Protein AF-A0A7C7GPX4-F1 (afdb_monomer_lite)

Structure (mmCIF, N/CA/C/O backbone):
data_AF-A0A7C7GPX4-F1
#
_entry.id   AF-A0A7C7GPX4-F1
#
loop_
_atom_site.group_PDB
_atom_site.id
_atom_site.type_symbol
_atom_site.label_atom_id
_atom_site.label_alt_id
_atom_site.label_comp_id
_atom_site.label_asym_id
_atom_site.label_entity_id
_atom_site.label_seq_id
_atom_site.pdbx_PDB_ins_code
_atom_site.Cartn_x
_atom_site.Cartn_y
_atom_site.Cartn_z
_atom_site.occupancy
_atom_site.B_iso_or_equiv
_atom_site.auth_seq_id
_atom_site.auth_comp_id
_atom_site.auth_asym_id
_atom_site.auth_atom_id
_atom_site.pdbx_PDB_model_num
ATOM 1 N N . MET A 1 1 ? -2.609 14.078 19.017 1.00 60.84 1 MET A N 1
ATOM 2 C CA . MET A 1 1 ? -2.763 12.651 18.644 1.00 60.84 1 MET A CA 1
ATOM 3 C C . MET A 1 1 ? -1.938 11.833 19.634 1.00 60.84 1 MET A C 1
ATOM 5 O O . MET A 1 1 ? -0.807 12.235 19.862 1.00 60.84 1 MET A O 1
ATOM 9 N N . SER A 1 2 ? -2.475 10.805 20.311 1.00 74.94 2 SER A N 1
ATOM 10 C CA . SER A 1 2 ? -1.706 10.149 21.392 1.00 74.94 2 SER A CA 1
ATOM 11 C C . SER A 1 2 ? -0.497 9.383 20.838 1.00 74.94 2 SER A C 1
ATOM 13 O O . SER A 1 2 ? -0.575 8.786 19.762 1.00 74.94 2 SER A O 1
ATOM 15 N N . GLN A 1 3 ? 0.618 9.399 21.575 1.00 78.44 3 GLN A N 1
ATOM 16 C CA . GLN A 1 3 ? 1.898 8.771 21.207 1.00 78.44 3 GLN A CA 1
ATOM 17 C C . GLN A 1 3 ? 1.736 7.283 20.832 1.00 78.44 3 GLN A C 1
ATOM 19 O O . GLN A 1 3 ? 2.401 6.779 19.931 1.00 78.44 3 GLN A O 1
ATOM 24 N N . GLN A 1 4 ? 0.754 6.606 21.435 1.00 80.38 4 GLN A N 1
ATOM 25 C CA . GLN A 1 4 ? 0.377 5.223 21.145 1.00 80.38 4 GLN A CA 1
ATOM 26 C C . GLN A 1 4 ? -0.069 4.990 19.687 1.00 80.38 4 GLN A C 1
ATOM 28 O O . GLN A 1 4 ? 0.257 3.944 19.121 1.00 80.38 4 GLN A O 1
ATOM 33 N N . TYR A 1 5 ? -0.767 5.940 19.048 1.00 77.81 5 TYR A N 1
ATOM 34 C CA . TYR A 1 5 ? -1.192 5.797 17.646 1.00 77.81 5 TYR A CA 1
ATOM 35 C C . TYR A 1 5 ? -0.017 5.872 16.677 1.00 77.81 5 TYR A C 1
ATOM 37 O O . TYR A 1 5 ? -0.012 5.148 15.684 1.00 77.81 5 TYR A O 1
ATOM 45 N N . ILE A 1 6 ? 0.964 6.725 16.976 1.00 81.69 6 ILE A N 1
ATOM 46 C CA . ILE A 1 6 ? 2.164 6.907 16.156 1.00 81.69 6 ILE A CA 1
ATOM 47 C C . ILE A 1 6 ? 3.020 5.643 16.232 1.00 81.69 6 ILE A C 1
ATOM 49 O O . ILE A 1 6 ? 3.347 5.062 15.203 1.00 81.69 6 ILE A O 1
ATOM 53 N N . THR A 1 7 ? 3.292 5.142 17.440 1.00 85.38 7 THR A N 1
ATOM 54 C CA . THR A 1 7 ? 4.057 3.900 17.629 1.00 85.38 7 THR A CA 1
ATOM 55 C C . THR A 1 7 ? 3.373 2.697 16.972 1.00 85.38 7 THR A C 1
ATOM 57 O O . THR A 1 7 ? 4.038 1.850 16.377 1.00 85.38 7 THR A O 1
ATOM 60 N N . SER A 1 8 ? 2.041 2.624 17.044 1.00 83.69 8 SER A N 1
ATOM 61 C CA . SER A 1 8 ? 1.254 1.560 16.406 1.00 83.69 8 SER A CA 1
ATOM 62 C C . SER A 1 8 ? 1.336 1.628 14.880 1.00 83.69 8 SER A C 1
ATOM 64 O O . SER A 1 8 ? 1.557 0.606 14.232 1.00 83.69 8 SER A O 1
ATOM 66 N N . PHE A 1 9 ? 1.244 2.831 14.311 1.00 85.56 9 PHE A N 1
ATOM 67 C CA . PHE A 1 9 ? 1.419 3.028 12.878 1.00 85.56 9 PHE A CA 1
ATOM 68 C C . PHE A 1 9 ? 2.835 2.680 12.414 1.00 85.56 9 PHE A C 1
ATOM 70 O O . PHE A 1 9 ? 2.972 1.980 11.421 1.00 85.56 9 PHE A O 1
ATOM 77 N N . ILE A 1 10 ? 3.881 3.101 13.134 1.00 87.31 10 ILE A N 1
ATOM 78 C CA . ILE A 1 10 ? 5.274 2.789 12.772 1.00 87.31 10 ILE A CA 1
ATOM 79 C C . ILE A 1 10 ? 5.491 1.272 12.706 1.00 87.31 10 ILE A C 1
ATOM 81 O O . ILE A 1 10 ? 6.108 0.784 11.763 1.00 87.31 10 ILE A O 1
ATOM 85 N N . LYS A 1 11 ? 4.937 0.510 13.660 1.00 86.00 11 LYS A N 1
ATOM 86 C CA . LYS A 1 11 ? 5.000 -0.962 13.639 1.00 86.00 11 LYS A CA 1
ATOM 87 C C . LYS A 1 11 ? 4.295 -1.552 12.415 1.00 86.00 11 LYS A C 1
ATOM 89 O O . LYS A 1 11 ? 4.851 -2.430 11.760 1.00 86.00 11 LYS A O 1
ATOM 94 N N . PHE A 1 12 ? 3.092 -1.069 12.104 1.00 88.69 12 PHE A N 1
ATOM 95 C CA . PHE A 1 12 ? 2.346 -1.496 10.919 1.00 88.69 12 PHE A CA 1
ATOM 96 C C . PHE A 1 12 ? 3.101 -1.159 9.624 1.00 88.69 12 PHE A C 1
ATOM 98 O O . PHE A 1 12 ? 3.323 -2.034 8.789 1.00 88.69 12 PHE A O 1
ATOM 105 N N . PHE A 1 13 ? 3.545 0.089 9.485 1.00 87.38 13 PHE A N 1
ATOM 106 C CA . PHE A 1 13 ? 4.228 0.579 8.297 1.00 87.38 13 PHE A CA 1
ATOM 107 C C . PHE A 1 13 ? 5.581 -0.103 8.089 1.00 87.38 13 PHE A C 1
ATOM 109 O O . PHE A 1 13 ? 5.902 -0.472 6.965 1.00 87.38 13 PHE A O 1
ATOM 116 N N . GLY A 1 14 ? 6.338 -0.363 9.159 1.00 87.94 14 GLY A N 1
ATOM 117 C CA . GLY A 1 14 ? 7.569 -1.151 9.087 1.00 87.94 14 GLY A CA 1
ATOM 118 C C . GLY A 1 14 ? 7.328 -2.554 8.520 1.00 87.94 14 GLY A C 1
ATOM 119 O O . GLY A 1 14 ? 8.039 -2.977 7.613 1.00 87.94 14 GLY A O 1
ATOM 120 N N . GLY A 1 15 ? 6.276 -3.247 8.975 1.00 86.00 15 GLY A N 1
ATOM 121 C CA . GLY A 1 15 ? 5.880 -4.541 8.405 1.00 86.00 15 GLY A CA 1
ATOM 122 C C . GLY A 1 15 ? 5.459 -4.440 6.935 1.00 86.00 15 GLY A C 1
ATOM 123 O O . GLY A 1 15 ? 5.839 -5.275 6.118 1.00 86.00 15 GLY A O 1
ATOM 124 N N . SER A 1 16 ? 4.731 -3.379 6.584 1.00 86.25 16 SER A N 1
ATOM 125 C CA . SER A 1 16 ? 4.327 -3.089 5.207 1.00 86.25 16 SER A CA 1
ATOM 126 C C . SER A 1 16 ? 5.518 -2.805 4.286 1.00 86.25 16 SER A C 1
ATOM 128 O O . SER A 1 16 ? 5.529 -3.258 3.147 1.00 86.25 16 SER A O 1
ATOM 130 N N . LEU A 1 17 ? 6.546 -2.102 4.769 1.00 89.00 17 LEU A N 1
ATOM 131 C CA . LEU A 1 17 ? 7.773 -1.831 4.017 1.00 89.00 17 LEU A CA 1
ATOM 132 C C . LEU A 1 17 ? 8.579 -3.098 3.747 1.00 89.00 17 LEU A C 1
ATOM 134 O O . LEU A 1 17 ? 9.082 -3.272 2.641 1.00 89.00 17 LEU A O 1
ATOM 138 N N . VAL A 1 18 ? 8.687 -3.992 4.734 1.00 89.75 18 VAL A N 1
ATOM 139 C CA . VAL A 1 18 ? 9.343 -5.293 4.539 1.00 89.75 18 VAL A CA 1
ATOM 140 C C . VAL A 1 18 ? 8.590 -6.103 3.487 1.00 89.75 18 VAL A C 1
ATOM 142 O O . VAL A 1 18 ? 9.212 -6.652 2.582 1.00 89.75 18 VAL A O 1
ATOM 145 N N . LEU A 1 19 ? 7.254 -6.117 3.554 1.00 87.12 19 LEU A N 1
ATOM 146 C CA . LEU A 1 19 ? 6.416 -6.740 2.532 1.00 87.12 19 LEU A CA 1
ATOM 147 C C . LEU A 1 19 ? 6.708 -6.129 1.149 1.00 87.12 19 LEU A C 1
ATOM 149 O O . LEU A 1 19 ? 6.967 -6.866 0.204 1.00 87.12 19 LEU A O 1
ATOM 153 N N . LEU A 1 20 ? 6.739 -4.796 1.038 1.00 85.75 20 LEU A N 1
ATOM 154 C CA . LEU A 1 20 ? 6.999 -4.080 -0.216 1.00 85.75 20 LEU A CA 1
ATOM 155 C C . LEU A 1 20 ? 8.373 -4.425 -0.802 1.00 85.75 20 LEU A C 1
ATOM 157 O O . LEU A 1 20 ? 8.490 -4.653 -2.004 1.00 85.75 20 LEU A O 1
ATOM 161 N N . LEU A 1 21 ? 9.403 -4.496 0.044 1.00 88.62 21 LEU A N 1
ATOM 162 C CA . LEU A 1 21 ? 10.752 -4.888 -0.356 1.00 88.62 21 LEU A CA 1
ATOM 163 C C . LEU A 1 21 ? 10.777 -6.316 -0.909 1.00 88.62 21 LEU A C 1
ATOM 165 O O . LEU A 1 21 ? 11.315 -6.543 -1.990 1.00 88.62 21 LEU A O 1
ATOM 169 N N . VAL A 1 22 ? 10.157 -7.268 -0.204 1.00 89.19 22 VAL A N 1
ATOM 170 C CA . VAL A 1 22 ? 10.036 -8.659 -0.670 1.00 89.19 22 VAL A CA 1
ATOM 171 C C . VAL A 1 22 ? 9.308 -8.714 -2.015 1.00 89.19 22 VAL A C 1
ATOM 173 O O . VAL A 1 22 ? 9.747 -9.423 -2.917 1.00 89.19 22 VAL A O 1
ATOM 176 N N . PHE A 1 23 ? 8.248 -7.922 -2.187 1.00 85.50 23 PHE A N 1
ATOM 177 C CA . PHE A 1 23 ? 7.531 -7.817 -3.459 1.00 85.50 23 PHE A CA 1
ATOM 178 C C . PHE A 1 23 ? 8.421 -7.319 -4.600 1.00 85.50 23 PHE A C 1
ATOM 180 O O . PHE A 1 23 ? 8.413 -7.914 -5.675 1.00 85.50 23 PHE A O 1
ATOM 187 N N . PHE A 1 24 ? 9.207 -6.265 -4.376 1.00 85.44 24 PHE A N 1
ATOM 188 C CA . PHE A 1 24 ? 10.132 -5.740 -5.384 1.00 85.44 24 PHE A CA 1
ATOM 189 C C . PHE A 1 24 ? 11.197 -6.768 -5.779 1.00 85.44 24 PHE A C 1
ATOM 191 O O . PHE A 1 24 ? 11.479 -6.921 -6.966 1.00 85.44 24 PHE A O 1
ATOM 198 N N . LEU A 1 25 ? 11.738 -7.506 -4.804 1.00 88.31 25 LEU A N 1
ATOM 199 C CA . LEU A 1 25 ? 12.713 -8.569 -5.054 1.00 88.31 25 LEU A CA 1
ATOM 200 C C . LEU A 1 25 ? 12.107 -9.708 -5.885 1.00 88.31 25 LEU A C 1
ATOM 202 O O . LEU A 1 25 ? 12.691 -10.114 -6.889 1.00 88.31 25 LEU A O 1
ATOM 206 N N . LEU A 1 26 ? 10.911 -10.185 -5.527 1.00 87.44 26 LEU A N 1
ATOM 207 C CA . LEU A 1 26 ? 10.209 -11.222 -6.292 1.00 87.44 26 LEU A CA 1
ATOM 208 C C . LEU A 1 26 ? 9.899 -10.768 -7.721 1.00 87.44 26 LEU A C 1
ATOM 210 O O . LEU A 1 26 ? 10.059 -11.543 -8.665 1.00 87.44 26 LEU A O 1
ATOM 214 N N . LEU A 1 27 ? 9.497 -9.509 -7.895 1.00 82.25 27 LEU A N 1
ATOM 215 C CA . LEU A 1 27 ? 9.221 -8.955 -9.215 1.00 82.25 27 LEU A CA 1
ATOM 216 C C . LEU A 1 27 ? 10.497 -8.857 -10.063 1.00 82.25 27 LEU A C 1
ATOM 218 O O . LEU A 1 27 ? 10.466 -9.235 -11.227 1.00 82.25 27 LEU A O 1
ATOM 222 N N . SER A 1 28 ? 11.634 -8.457 -9.480 1.00 84.25 28 SER A N 1
ATOM 223 C CA . SER A 1 28 ? 12.919 -8.439 -10.201 1.00 84.25 28 SER A CA 1
ATOM 224 C C . SER A 1 28 ? 13.428 -9.831 -10.586 1.00 84.25 28 SER A C 1
ATOM 226 O O . SER A 1 28 ? 14.133 -9.973 -11.579 1.00 84.25 28 SER A O 1
ATOM 228 N N . LEU A 1 29 ? 13.059 -10.872 -9.829 1.00 86.94 29 LEU A N 1
ATOM 229 C CA . LEU A 1 29 ? 13.422 -12.258 -10.143 1.00 86.94 29 LEU A CA 1
ATOM 230 C C . LEU A 1 29 ? 12.539 -12.862 -11.243 1.00 86.94 29 LEU A C 1
ATOM 232 O O . LEU A 1 29 ? 12.997 -13.709 -12.003 1.00 86.94 29 LEU A O 1
ATOM 236 N N . THR A 1 30 ? 11.270 -12.455 -11.310 1.00 83.81 30 THR A N 1
ATOM 237 C CA . THR A 1 30 ? 10.276 -13.015 -12.244 1.00 83.81 30 THR A CA 1
ATOM 238 C C . THR A 1 30 ? 10.157 -12.225 -13.543 1.00 83.81 30 THR A C 1
ATOM 240 O O . THR A 1 30 ? 9.774 -12.791 -14.564 1.00 83.81 30 THR A O 1
ATOM 243 N N . VAL A 1 31 ? 10.517 -10.940 -13.529 1.00 81.94 31 VAL A N 1
ATOM 244 C CA . VAL A 1 31 ? 10.486 -10.042 -14.685 1.00 81.94 31 VAL A CA 1
ATOM 245 C C . VAL A 1 31 ? 11.903 -9.502 -14.906 1.00 81.94 31 VAL A C 1
ATOM 247 O O . VAL A 1 31 ? 12.266 -8.495 -14.305 1.00 81.94 31 VAL A O 1
ATOM 250 N N . PRO A 1 32 ? 12.722 -10.128 -15.773 1.00 76.69 32 PRO A N 1
ATOM 251 C CA . PRO A 1 32 ? 14.137 -9.767 -15.945 1.00 76.69 32 PRO A CA 1
ATOM 252 C C . PRO A 1 32 ? 14.372 -8.316 -16.390 1.00 76.69 32 PRO A C 1
ATOM 254 O O . PRO A 1 32 ? 15.420 -7.735 -16.127 1.00 76.69 32 PRO A O 1
ATOM 257 N N . GLN A 1 33 ? 13.387 -7.725 -17.068 1.00 77.94 33 GLN A N 1
ATOM 258 C CA . GLN A 1 33 ? 13.399 -6.332 -17.523 1.00 77.94 33 GLN A CA 1
ATOM 259 C C . GLN A 1 33 ? 13.064 -5.338 -16.392 1.00 77.94 33 GLN A C 1
ATOM 261 O O . GLN A 1 33 ? 13.249 -4.131 -16.546 1.00 77.94 33 GLN A O 1
ATOM 266 N N . PHE A 1 34 ? 12.560 -5.821 -15.250 1.00 76.62 34 PHE A N 1
ATOM 267 C CA . PHE A 1 34 ? 12.263 -5.007 -14.079 1.00 76.62 34 PHE A CA 1
ATOM 268 C C . PHE A 1 34 ? 13.530 -4.836 -13.233 1.00 76.62 34 PHE A C 1
ATOM 270 O O . PHE A 1 34 ? 13.826 -5.631 -12.343 1.00 76.62 34 PHE A O 1
ATOM 277 N N . ALA A 1 35 ? 14.272 -3.764 -13.511 1.00 76.25 35 ALA A N 1
ATOM 278 C CA . ALA A 1 35 ? 15.428 -3.335 -12.730 1.00 76.25 35 ALA A CA 1
ATOM 279 C C . ALA A 1 35 ? 15.037 -2.140 -11.838 1.00 76.25 35 ALA A C 1
ATOM 281 O O . ALA A 1 35 ? 15.203 -0.987 -12.251 1.00 76.25 35 ALA A O 1
ATOM 282 N N . PRO A 1 36 ? 14.470 -2.368 -10.635 1.00 71.81 36 PRO A N 1
ATOM 283 C CA . PRO A 1 36 ? 14.030 -1.274 -9.785 1.00 71.81 36 PRO A CA 1
ATOM 284 C C . PRO A 1 36 ? 15.240 -0.461 -9.328 1.00 71.81 36 PRO A C 1
ATOM 286 O O . PRO A 1 36 ? 16.102 -0.950 -8.597 1.00 71.81 36 PRO 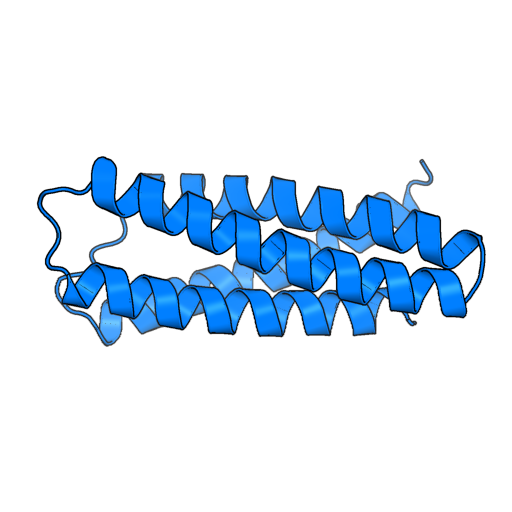A O 1
ATOM 289 N N . SER A 1 37 ? 15.298 0.806 -9.734 1.00 81.62 37 SER A N 1
ATOM 290 C CA . SER A 1 37 ? 16.297 1.719 -9.189 1.00 81.62 37 SER A CA 1
ATOM 291 C C . SER A 1 37 ? 15.977 2.020 -7.717 1.00 81.62 37 SER A C 1
ATOM 293 O O . SER A 1 37 ? 14.801 2.041 -7.329 1.00 81.62 37 SER A O 1
ATOM 295 N N . PRO A 1 38 ? 16.988 2.319 -6.880 1.00 83.25 38 PRO A N 1
ATOM 296 C CA . PRO A 1 38 ? 16.751 2.749 -5.502 1.00 83.25 38 PRO A CA 1
ATOM 297 C C . PRO A 1 38 ? 15.790 3.944 -5.415 1.00 83.25 38 PRO A C 1
ATOM 299 O O . PRO A 1 38 ? 14.965 4.018 -4.506 1.00 83.25 38 PRO A O 1
ATOM 302 N N . LEU A 1 39 ? 15.851 4.848 -6.401 1.00 81.25 39 LEU A N 1
ATOM 303 C CA . LEU A 1 39 ? 14.955 5.995 -6.509 1.00 81.25 39 LEU A CA 1
ATOM 304 C C . LEU A 1 39 ? 13.507 5.562 -6.773 1.00 81.25 39 LEU A C 1
ATOM 306 O O . LEU A 1 39 ? 12.605 6.031 -6.089 1.00 81.25 39 LEU A O 1
ATOM 310 N N . MET A 1 40 ? 13.286 4.633 -7.710 1.00 79.62 40 MET A N 1
ATOM 311 C CA . MET A 1 40 ? 11.954 4.096 -8.004 1.00 79.62 40 MET A CA 1
ATOM 312 C C . MET A 1 40 ? 11.338 3.435 -6.767 1.00 79.62 40 MET A C 1
ATOM 314 O O . MET A 1 40 ? 10.181 3.701 -6.441 1.00 79.62 40 MET A O 1
ATOM 318 N N . PHE A 1 41 ? 12.116 2.623 -6.045 1.00 83.31 41 PHE A N 1
ATOM 319 C CA . PHE A 1 41 ? 11.662 2.020 -4.793 1.00 83.31 41 PHE A CA 1
ATOM 320 C C . PHE A 1 41 ? 11.294 3.087 -3.755 1.00 83.31 41 PHE A C 1
ATOM 322 O O . PHE A 1 41 ? 10.209 3.028 -3.181 1.00 83.31 41 PHE A O 1
ATOM 329 N N . ALA A 1 42 ? 12.152 4.091 -3.546 1.00 83.31 42 ALA A N 1
ATOM 330 C CA . ALA A 1 42 ? 11.900 5.167 -2.589 1.00 83.31 42 ALA A CA 1
ATOM 331 C C . ALA A 1 42 ? 10.637 5.975 -2.933 1.00 83.31 42 ALA A C 1
ATOM 333 O O . ALA A 1 42 ? 9.829 6.254 -2.048 1.00 83.31 42 ALA A O 1
ATOM 334 N N . SER A 1 43 ? 10.423 6.304 -4.212 1.00 80.81 43 SER A N 1
ATOM 335 C CA . SER A 1 43 ? 9.219 7.005 -4.674 1.00 80.81 43 SER A CA 1
ATOM 336 C C . SER A 1 43 ? 7.951 6.189 -4.424 1.00 80.81 43 SER A C 1
ATOM 338 O O . SER A 1 43 ? 6.969 6.718 -3.904 1.00 80.81 43 SER A O 1
ATOM 340 N N . VAL A 1 44 ? 7.980 4.890 -4.738 1.00 81.19 44 VAL A N 1
ATOM 341 C CA . VAL A 1 44 ? 6.846 3.985 -4.505 1.00 81.19 44 VAL A CA 1
ATOM 342 C C . VAL A 1 44 ? 6.589 3.809 -3.005 1.00 81.19 44 VAL A C 1
ATOM 344 O O . VAL A 1 44 ? 5.446 3.910 -2.566 1.00 81.19 44 VAL A O 1
ATOM 347 N N . ALA A 1 45 ? 7.635 3.628 -2.197 1.00 84.94 45 ALA A N 1
ATOM 348 C CA . ALA A 1 45 ? 7.531 3.509 -0.744 1.00 84.94 45 ALA A CA 1
ATOM 349 C C . ALA A 1 45 ? 6.953 4.775 -0.089 1.00 84.94 45 ALA A C 1
ATOM 351 O O . ALA A 1 45 ? 6.110 4.676 0.803 1.00 84.94 45 ALA A O 1
ATOM 352 N N . LEU A 1 46 ? 7.359 5.963 -0.547 1.00 85.62 46 LEU A N 1
ATOM 353 C CA . LEU A 1 46 ? 6.844 7.240 -0.049 1.00 85.62 46 LEU A CA 1
ATOM 354 C C . LEU A 1 46 ? 5.381 7.455 -0.447 1.00 85.62 46 LEU A C 1
ATOM 356 O O . LEU A 1 46 ? 4.567 7.864 0.380 1.00 85.62 46 LEU A O 1
ATOM 360 N N . PHE A 1 47 ? 5.019 7.118 -1.685 1.00 82.81 47 PHE A N 1
ATOM 361 C CA . PHE A 1 47 ? 3.626 7.136 -2.123 1.00 82.81 47 PHE A CA 1
ATOM 362 C C . PHE A 1 47 ? 2.759 6.206 -1.263 1.00 82.81 47 PHE A C 1
ATOM 364 O O . PHE A 1 47 ? 1.712 6.612 -0.752 1.00 82.81 47 PHE A O 1
ATOM 371 N N . PHE A 1 48 ? 3.238 4.986 -1.007 1.00 81.50 48 PHE A N 1
ATOM 372 C CA . PHE A 1 48 ? 2.564 4.044 -0.121 1.00 81.50 48 PHE A CA 1
ATOM 373 C C . PHE A 1 48 ? 2.438 4.550 1.307 1.00 81.50 48 PHE A C 1
ATOM 375 O O . PHE A 1 48 ? 1.368 4.423 1.893 1.00 81.50 48 PHE A O 1
ATOM 382 N N . PHE A 1 49 ? 3.485 5.164 1.857 1.00 85.12 49 PHE A N 1
ATOM 383 C CA . PHE A 1 49 ? 3.433 5.766 3.184 1.00 85.12 49 PHE A CA 1
ATOM 384 C C . PHE A 1 49 ? 2.271 6.749 3.312 1.00 85.12 49 PHE A C 1
ATOM 386 O O . PHE A 1 49 ? 1.486 6.650 4.255 1.00 85.12 49 PHE A O 1
ATOM 393 N N . VAL A 1 50 ? 2.123 7.659 2.345 1.00 85.94 50 VAL A N 1
ATOM 394 C CA . VAL A 1 50 ? 1.059 8.671 2.358 1.00 85.94 50 VAL A CA 1
ATOM 395 C C . VAL A 1 50 ? -0.321 8.010 2.324 1.00 85.94 50 VAL A C 1
ATOM 397 O O . VAL A 1 50 ? -1.200 8.375 3.112 1.00 85.94 50 VAL A O 1
ATOM 400 N N . ILE A 1 51 ? -0.513 6.999 1.473 1.00 84.25 51 ILE A N 1
ATOM 401 C CA . ILE A 1 51 ? -1.788 6.276 1.352 1.00 84.25 51 ILE A CA 1
ATOM 402 C C . ILE A 1 51 ? -2.106 5.487 2.625 1.00 84.25 51 ILE A C 1
ATOM 404 O O . ILE A 1 51 ? -3.223 5.574 3.146 1.00 84.25 51 ILE A O 1
ATOM 408 N N . SER A 1 52 ? -1.146 4.719 3.135 1.00 85.75 52 SER A N 1
ATOM 409 C CA . SER A 1 52 ? -1.300 3.896 4.333 1.00 85.75 52 SER A CA 1
ATOM 410 C C . SER A 1 52 ? -1.541 4.756 5.570 1.00 85.75 52 SER A C 1
ATOM 412 O O . SER A 1 52 ? -2.413 4.428 6.374 1.00 85.75 52 SER A O 1
ATOM 414 N N . TRP A 1 53 ? -0.846 5.889 5.704 1.00 86.31 53 TRP A N 1
ATOM 415 C CA . TRP A 1 53 ? -1.075 6.855 6.779 1.00 86.31 53 TRP A CA 1
ATOM 416 C C . TRP A 1 53 ? -2.483 7.448 6.710 1.00 86.31 53 TRP A C 1
ATOM 418 O O . TRP A 1 53 ? -3.217 7.420 7.697 1.00 86.31 53 TRP A O 1
ATOM 428 N N . SER A 1 54 ? -2.900 7.908 5.529 1.00 87.38 54 SER A N 1
ATOM 429 C CA . SER A 1 54 ? -4.235 8.480 5.311 1.00 87.38 54 SER A CA 1
ATOM 430 C C . SER A 1 54 ? -5.341 7.466 5.626 1.00 87.38 54 SER A C 1
ATOM 432 O O . SER A 1 54 ? -6.292 7.774 6.346 1.00 87.38 54 SER A O 1
ATOM 434 N N . SER A 1 55 ? -5.166 6.225 5.164 1.00 88.12 55 SER A N 1
ATOM 435 C CA . SER A 1 55 ? -6.060 5.096 5.448 1.00 88.12 55 SER A CA 1
ATOM 436 C C . SER A 1 55 ? -6.120 4.792 6.945 1.00 88.12 55 SER A C 1
ATOM 438 O O . SER A 1 55 ? -7.200 4.648 7.513 1.00 88.12 55 SER A O 1
ATOM 440 N N . TYR A 1 56 ? -4.964 4.738 7.611 1.00 88.25 56 TYR A N 1
ATOM 441 C CA . TYR A 1 56 ? -4.870 4.491 9.046 1.00 88.25 56 TYR A CA 1
ATOM 442 C C . TYR A 1 56 ? -5.594 5.571 9.856 1.00 88.25 56 TYR A C 1
ATOM 444 O O . TYR A 1 56 ? -6.390 5.239 10.735 1.00 88.25 56 TYR A O 1
ATOM 452 N N . LEU A 1 57 ? -5.379 6.853 9.543 1.00 85.94 57 LEU A N 1
ATOM 453 C CA . LEU A 1 57 ? -6.064 7.968 10.201 1.00 85.94 57 LEU A CA 1
ATOM 454 C C . LEU A 1 57 ? -7.580 7.892 10.016 1.00 85.94 57 LEU A C 1
ATOM 456 O O . LEU A 1 57 ? -8.330 7.982 10.992 1.00 85.94 57 LEU A O 1
ATOM 460 N N . TYR A 1 58 ? -8.023 7.699 8.774 1.00 86.69 58 TYR A N 1
ATOM 461 C CA . TYR A 1 58 ? -9.438 7.632 8.432 1.00 86.69 58 TYR A CA 1
ATOM 462 C C . TYR A 1 58 ? -10.142 6.480 9.163 1.00 86.69 58 TYR A C 1
ATOM 464 O O . TYR A 1 58 ? -11.155 6.690 9.835 1.00 86.69 58 TYR A O 1
ATOM 472 N N . LEU A 1 59 ? -9.558 5.279 9.126 1.00 87.25 59 LEU A N 1
ATOM 473 C CA . LEU A 1 59 ? -10.115 4.093 9.777 1.00 87.25 59 LEU A CA 1
ATOM 474 C C . LEU A 1 59 ? -10.064 4.173 11.304 1.00 87.25 59 LEU A C 1
ATOM 476 O O . LEU A 1 59 ? -11.009 3.759 11.972 1.00 87.25 59 LEU A O 1
ATOM 480 N N . THR A 1 60 ? -9.006 4.750 11.872 1.00 86.12 60 THR A N 1
ATOM 481 C CA . THR A 1 60 ? -8.904 4.964 13.322 1.00 86.12 60 THR A CA 1
ATOM 482 C C . THR A 1 60 ? -9.985 5.924 13.817 1.00 86.12 60 THR A C 1
ATOM 484 O O . THR A 1 60 ? -10.592 5.694 14.863 1.00 86.12 60 THR A O 1
ATOM 487 N N . ASN A 1 61 ? -10.264 6.990 13.063 1.00 85.25 61 ASN A N 1
ATOM 488 C CA . ASN A 1 61 ? -11.339 7.925 13.391 1.00 85.25 61 ASN A CA 1
ATOM 489 C C . ASN A 1 61 ? -12.722 7.274 13.253 1.00 85.25 61 ASN A C 1
ATOM 491 O O . ASN A 1 61 ? -13.585 7.504 14.098 1.00 85.25 61 ASN A O 1
ATOM 495 N N . ALA A 1 62 ? -12.920 6.421 12.244 1.00 84.12 62 ALA A N 1
ATOM 496 C CA . ALA A 1 62 ? -14.156 5.660 12.074 1.00 84.12 62 ALA A CA 1
ATOM 497 C C . ALA A 1 62 ? -14.383 4.646 13.210 1.00 84.12 62 ALA A C 1
ATOM 499 O O . ALA A 1 62 ? -15.496 4.555 13.727 1.00 84.12 62 ALA A O 1
ATOM 500 N N . LYS A 1 63 ? -13.324 3.951 13.663 1.00 83.31 63 LYS A N 1
ATOM 501 C CA . LYS A 1 63 ? -13.374 3.000 14.792 1.00 83.31 63 LYS A CA 1
ATOM 502 C C . LYS A 1 63 ? -13.883 3.652 16.080 1.00 83.31 63 LYS A C 1
ATOM 504 O O . LYS A 1 63 ? -14.590 3.008 16.843 1.00 83.31 63 LYS A O 1
ATOM 509 N N . LYS A 1 64 ? -13.540 4.922 16.322 1.00 81.81 64 LYS A N 1
ATOM 510 C CA . LYS A 1 64 ? -13.966 5.660 17.524 1.00 81.81 64 LYS A CA 1
ATOM 511 C C . LYS A 1 64 ? -15.455 6.007 17.547 1.00 81.81 64 LYS A C 1
ATOM 513 O O . LYS A 1 64 ? -15.964 6.285 18.625 1.00 81.81 64 LYS A O 1
ATOM 518 N N . LYS A 1 65 ? -16.128 6.047 16.390 1.00 81.75 65 LYS A N 1
ATOM 519 C CA . LYS A 1 65 ? -17.559 6.371 16.311 1.00 81.75 65 LYS A CA 1
ATOM 520 C C . LYS A 1 65 ? -18.429 5.148 16.585 1.00 81.75 65 LYS A C 1
ATOM 522 O O . LYS A 1 65 ? -19.213 5.176 17.521 1.00 81.75 65 LYS A O 1
ATOM 527 N N . ASP A 1 66 ? -18.306 4.113 15.753 1.00 83.62 66 ASP A N 1
ATOM 528 C CA . ASP A 1 66 ? -19.084 2.870 15.850 1.00 83.62 66 ASP A CA 1
ATOM 529 C C . ASP A 1 66 ? -18.475 1.765 14.955 1.00 83.62 66 ASP A C 1
ATOM 531 O O . ASP A 1 66 ? -17.824 2.044 13.942 1.00 83.62 66 ASP A O 1
ATOM 535 N N . SER A 1 67 ? -18.730 0.498 15.293 1.00 81.12 67 SER A N 1
ATOM 536 C CA . SER A 1 67 ? -18.291 -0.687 14.547 1.00 81.12 67 SER A CA 1
ATOM 537 C C . SER A 1 67 ? -18.819 -0.725 13.106 1.00 81.12 67 SER A C 1
ATOM 539 O O . SER A 1 67 ? -18.061 -1.040 12.185 1.00 81.12 67 SER A O 1
ATOM 541 N N . ASN A 1 68 ? -20.073 -0.318 12.869 1.00 81.69 68 ASN A N 1
ATOM 542 C CA . ASN A 1 68 ? -20.633 -0.251 11.517 1.00 81.69 68 ASN A CA 1
ATOM 543 C C . ASN A 1 68 ? -19.975 0.860 10.690 1.00 81.69 68 ASN A C 1
ATOM 545 O O . ASN A 1 68 ? -19.735 0.684 9.493 1.00 81.69 68 ASN A O 1
ATOM 549 N N . SER A 1 69 ? -19.631 1.988 11.322 1.00 80.19 69 SER A N 1
ATOM 550 C CA . SER A 1 69 ? -18.887 3.066 10.662 1.00 80.19 69 SER A CA 1
ATOM 551 C C . SER A 1 69 ? -17.493 2.601 10.243 1.00 80.19 69 SER A C 1
ATOM 553 O O . SER A 1 69 ? -17.049 2.949 9.153 1.00 80.19 69 SER A O 1
ATOM 555 N N . PHE A 1 70 ? -16.819 1.790 11.064 1.00 83.88 70 PHE A N 1
ATOM 556 C CA . PHE A 1 70 ? -15.510 1.225 10.732 1.00 83.88 70 PHE A CA 1
ATOM 557 C C . PHE A 1 70 ? -15.562 0.320 9.496 1.00 83.88 70 PHE A C 1
ATOM 559 O O . PHE A 1 70 ? -14.741 0.481 8.596 1.00 83.88 70 PHE A O 1
ATOM 566 N N . VAL A 1 71 ? -16.547 -0.583 9.405 1.00 84.12 71 VAL A N 1
ATOM 567 C CA . VAL A 1 71 ? -16.698 -1.478 8.242 1.00 84.12 71 VAL A CA 1
ATOM 568 C C . VAL A 1 71 ? -16.989 -0.688 6.962 1.00 84.12 71 VAL A C 1
ATOM 570 O O . VAL A 1 71 ? -16.364 -0.941 5.934 1.00 84.12 71 VAL A O 1
ATOM 573 N N . ARG A 1 72 ? -17.878 0.314 7.014 1.00 83.56 72 ARG A N 1
ATOM 574 C CA . ARG A 1 72 ? -18.168 1.174 5.850 1.00 83.56 72 ARG A CA 1
ATOM 575 C C . ARG A 1 72 ? -16.938 1.964 5.405 1.00 83.56 72 ARG A C 1
ATOM 577 O O . ARG A 1 72 ? -16.616 1.985 4.220 1.00 83.56 72 ARG A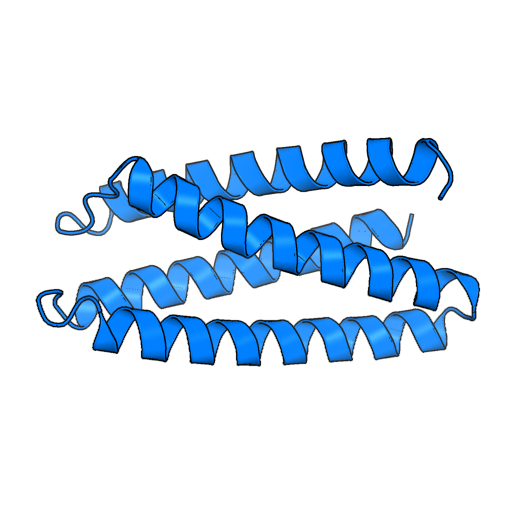 O 1
ATOM 584 N N . SER A 1 73 ? -16.219 2.565 6.352 1.00 83.31 73 SER A N 1
ATOM 585 C CA . SER A 1 73 ? -14.972 3.283 6.075 1.00 83.31 73 SER A CA 1
ATOM 586 C C . SER A 1 73 ? -13.878 2.361 5.538 1.00 83.31 73 SER A C 1
ATOM 588 O O . SER A 1 73 ? -13.089 2.776 4.691 1.00 83.31 73 SER A O 1
ATOM 590 N N . PHE A 1 74 ? -13.849 1.101 5.967 1.00 85.56 74 PHE A N 1
ATOM 591 C CA . PHE A 1 74 ? -12.943 0.090 5.435 1.00 85.56 74 PHE A CA 1
ATOM 592 C C . PHE A 1 74 ? -13.230 -0.232 3.967 1.00 85.56 74 PHE A C 1
ATOM 594 O O . PHE A 1 74 ? -12.319 -0.159 3.145 1.00 85.56 74 PHE A O 1
ATOM 601 N N . ILE A 1 75 ? -14.493 -0.484 3.617 1.00 84.81 75 ILE A N 1
ATOM 602 C CA . ILE A 1 75 ? -14.905 -0.699 2.221 1.00 84.81 75 ILE A CA 1
ATOM 603 C C . ILE A 1 75 ? -14.576 0.535 1.366 1.00 84.81 75 ILE A C 1
ATOM 605 O O . ILE A 1 75 ? -14.003 0.403 0.286 1.00 84.81 75 ILE A O 1
ATOM 609 N N . GLY A 1 76 ? -14.853 1.742 1.874 1.00 83.06 76 GLY A N 1
ATOM 610 C CA . GLY A 1 76 ? -14.490 2.991 1.198 1.00 83.06 76 GLY A CA 1
ATOM 611 C C . GLY A 1 76 ? -12.978 3.147 0.988 1.00 83.06 76 GLY A C 1
ATOM 612 O O . GLY A 1 76 ? -12.544 3.602 -0.065 1.00 83.06 76 GLY A O 1
ATOM 613 N N . THR A 1 77 ? -12.167 2.705 1.952 1.00 84.62 77 THR A N 1
ATOM 614 C CA . THR A 1 77 ? -10.697 2.718 1.855 1.00 84.62 77 THR A CA 1
ATOM 615 C C . THR A 1 77 ? -10.195 1.752 0.784 1.00 84.62 77 THR A C 1
ATOM 617 O O . THR A 1 77 ? -9.295 2.105 0.026 1.00 84.62 77 THR A O 1
ATOM 620 N N . ILE A 1 78 ? -10.790 0.557 0.682 1.00 82.44 78 ILE A N 1
ATOM 621 C CA . ILE A 1 78 ? -10.491 -0.395 -0.398 1.00 82.44 78 ILE A CA 1
ATOM 622 C C . ILE A 1 78 ? -10.785 0.253 -1.754 1.00 82.44 78 ILE A C 1
ATOM 624 O O . ILE A 1 78 ? -9.907 0.289 -2.613 1.00 82.44 78 ILE A O 1
ATOM 628 N N . ALA A 1 79 ? -11.983 0.818 -1.930 1.00 82.19 79 ALA A N 1
ATOM 629 C CA . ALA A 1 79 ? -12.376 1.463 -3.183 1.00 82.19 79 ALA A CA 1
ATOM 630 C C . ALA A 1 79 ? -11.434 2.623 -3.557 1.00 82.19 79 ALA A C 1
ATOM 632 O O . ALA A 1 79 ? -10.981 2.710 -4.697 1.00 82.19 79 ALA A O 1
ATOM 633 N N . LEU A 1 80 ? -11.068 3.470 -2.589 1.00 83.50 80 LEU A N 1
ATOM 634 C CA . LEU A 1 80 ? -10.128 4.572 -2.804 1.00 83.50 80 LEU A CA 1
ATOM 635 C C . LEU A 1 80 ? -8.744 4.069 -3.244 1.00 83.50 80 LEU A C 1
ATOM 637 O O . LEU A 1 80 ? -8.143 4.636 -4.154 1.00 83.50 80 LEU A O 1
ATOM 641 N N . LYS A 1 81 ? -8.239 2.994 -2.628 1.00 81.75 81 LYS A N 1
ATOM 642 C CA . LYS A 1 81 ? -6.952 2.393 -3.006 1.00 81.75 81 LYS A CA 1
ATOM 643 C C . LYS A 1 81 ? -6.975 1.819 -4.421 1.00 81.75 81 LYS A C 1
ATOM 645 O O . LYS A 1 81 ? -5.992 1.983 -5.136 1.00 81.75 81 LYS A O 1
ATOM 650 N N . PHE A 1 82 ? -8.090 1.227 -4.851 1.00 78.75 82 PHE A N 1
ATOM 651 C CA . PHE A 1 82 ? -8.277 0.795 -6.241 1.00 78.75 82 PHE A CA 1
ATOM 652 C C . PHE A 1 82 ? -8.243 1.964 -7.231 1.00 78.75 82 PHE A C 1
ATOM 654 O O . PHE A 1 82 ? -7.619 1.860 -8.285 1.00 78.75 82 PHE A O 1
ATOM 661 N N . VAL A 1 83 ? -8.865 3.095 -6.888 1.00 81.81 83 VAL A N 1
ATOM 662 C CA . VAL A 1 83 ? -8.812 4.306 -7.724 1.00 81.81 83 VAL A CA 1
ATOM 663 C C . VAL A 1 83 ? -7.391 4.866 -7.782 1.00 81.81 83 VAL A C 1
ATOM 665 O O . VAL A 1 83 ? -6.895 5.166 -8.863 1.00 81.81 83 VAL A O 1
ATOM 668 N N . LEU A 1 84 ? -6.705 4.962 -6.640 1.00 78.06 84 LEU A N 1
ATOM 669 C CA . LEU A 1 84 ? -5.317 5.429 -6.580 1.00 78.06 84 LEU A CA 1
ATOM 670 C C . LEU A 1 84 ? -4.383 4.533 -7.389 1.00 78.06 84 LEU A C 1
ATOM 672 O O . LEU A 1 84 ? -3.533 5.040 -8.109 1.00 78.06 84 LEU A O 1
ATOM 676 N N . TYR A 1 85 ? -4.589 3.221 -7.334 1.00 74.38 85 TYR A N 1
ATOM 677 C CA . TYR A 1 85 ? -3.879 2.262 -8.167 1.00 74.38 85 TYR A CA 1
ATOM 678 C C . TYR A 1 85 ? -4.078 2.523 -9.666 1.00 74.38 85 TYR A C 1
ATOM 680 O O . TYR A 1 85 ? -3.101 2.569 -10.409 1.00 74.38 85 TYR A O 1
ATOM 688 N N . LEU A 1 86 ? -5.317 2.769 -10.101 1.00 73.69 86 LEU A N 1
ATOM 689 C CA . LEU A 1 86 ? -5.640 3.154 -11.480 1.00 73.69 86 LEU A CA 1
ATOM 690 C C . LEU A 1 86 ? -4.961 4.469 -11.900 1.00 73.69 86 LEU A C 1
ATOM 692 O O . LEU A 1 86 ? -4.492 4.595 -13.027 1.00 73.69 86 LEU A O 1
ATOM 696 N N . VAL A 1 87 ? -4.860 5.445 -10.998 1.00 79.31 87 VAL A N 1
ATOM 697 C CA . VAL A 1 87 ? -4.158 6.709 -11.273 1.00 79.31 87 VAL A CA 1
ATOM 698 C C . VAL A 1 87 ? -2.646 6.494 -11.372 1.00 79.31 87 VAL A C 1
ATOM 700 O O . VAL A 1 87 ? -2.018 6.990 -12.306 1.00 79.31 87 VAL A O 1
ATOM 703 N N . THR A 1 88 ? -2.053 5.721 -10.457 1.00 72.81 88 THR A N 1
ATOM 704 C CA . THR A 1 88 ? -0.631 5.347 -10.509 1.00 72.81 88 THR A CA 1
ATOM 705 C C . THR A 1 88 ? -0.309 4.569 -11.784 1.00 72.81 88 THR A C 1
ATOM 707 O O . THR A 1 88 ? 0.738 4.798 -12.382 1.00 72.81 88 THR A O 1
ATOM 710 N N . LEU A 1 89 ? -1.226 3.708 -12.236 1.00 68.50 89 LEU A N 1
ATOM 711 C CA . LEU A 1 89 ? -1.152 2.984 -13.504 1.00 68.50 89 LEU A CA 1
ATOM 712 C C . LEU A 1 89 ? -1.054 3.943 -14.688 1.00 68.50 89 LEU A C 1
ATOM 714 O O . LEU A 1 89 ? -0.116 3.841 -15.474 1.00 68.50 89 LEU A O 1
ATOM 718 N N . LEU A 1 90 ? -1.983 4.896 -14.792 1.00 69.06 90 LEU A N 1
ATOM 719 C CA . LEU A 1 90 ? -1.973 5.877 -15.876 1.00 69.06 90 LEU A CA 1
ATOM 720 C C . LEU A 1 90 ? -0.680 6.694 -15.849 1.00 69.06 90 LEU A C 1
ATOM 722 O O . LEU A 1 90 ? -0.017 6.831 -16.872 1.00 69.06 90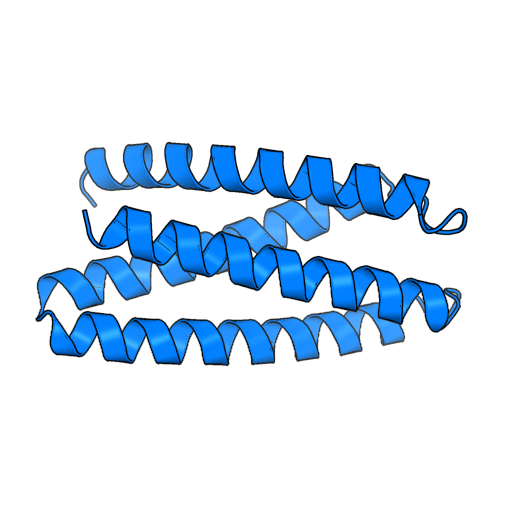 LEU A O 1
ATOM 726 N N . PHE A 1 91 ? -0.268 7.161 -14.672 1.00 73.31 91 PHE A N 1
ATOM 727 C CA . PHE A 1 91 ? 0.961 7.931 -14.518 1.00 73.31 91 PHE A CA 1
ATOM 728 C C . PHE A 1 91 ? 2.211 7.148 -14.945 1.00 73.31 91 PHE A C 1
ATOM 730 O O . PHE A 1 91 ? 3.027 7.670 -15.700 1.00 73.31 91 PHE A O 1
ATOM 737 N N . LEU A 1 92 ? 2.356 5.890 -14.514 1.00 67.94 92 LEU A N 1
ATOM 738 C CA . LEU A 1 92 ? 3.499 5.055 -14.892 1.00 67.94 92 LEU A CA 1
ATOM 739 C C . LEU A 1 92 ? 3.516 4.762 -16.394 1.00 67.94 92 LEU A C 1
ATOM 741 O O . LEU A 1 92 ? 4.582 4.837 -16.990 1.00 67.94 92 LEU A O 1
ATOM 745 N N . VAL A 1 93 ? 2.361 4.506 -17.016 1.00 65.31 93 VAL A N 1
ATOM 746 C CA . VAL A 1 93 ? 2.253 4.340 -18.477 1.00 65.31 93 VAL A CA 1
ATOM 747 C C . VAL A 1 93 ? 2.685 5.614 -19.214 1.00 65.31 93 VAL A C 1
ATOM 749 O O . VAL A 1 93 ? 3.416 5.536 -20.197 1.00 65.31 93 VAL A O 1
ATOM 752 N N . PHE A 1 94 ? 2.283 6.795 -18.731 1.00 67.38 94 PHE A N 1
ATOM 753 C CA . PHE A 1 94 ? 2.638 8.073 -19.359 1.00 67.38 94 PHE A CA 1
ATOM 754 C C . PHE A 1 94 ? 4.107 8.468 -19.174 1.00 67.38 94 PHE A C 1
ATOM 756 O O . PHE A 1 94 ? 4.675 9.091 -20.071 1.00 67.38 94 PHE A O 1
ATOM 763 N N . VAL A 1 95 ? 4.711 8.145 -18.027 1.00 66.25 95 VAL A N 1
ATOM 764 C CA . VAL A 1 95 ? 6.095 8.523 -17.684 1.00 66.25 95 VAL A CA 1
ATOM 765 C C . VAL A 1 95 ? 7.106 7.504 -18.201 1.00 66.25 95 VAL A C 1
ATOM 767 O O . VAL A 1 95 ? 8.194 7.874 -18.634 1.00 66.25 95 VAL A O 1
ATOM 770 N N . LEU A 1 96 ? 6.756 6.219 -18.187 1.00 66.00 96 LEU A N 1
ATOM 771 C CA . LEU A 1 96 ? 7.624 5.120 -18.600 1.00 66.00 96 LEU A CA 1
ATOM 772 C C . LEU A 1 96 ? 7.210 4.611 -19.984 1.00 66.00 96 LEU A C 1
ATOM 774 O O . LEU A 1 96 ? 7.037 3.413 -20.180 1.00 66.00 96 LEU A O 1
ATOM 778 N N . GLN A 1 97 ? 7.095 5.524 -20.955 1.00 61.31 97 GLN A N 1
ATOM 779 C CA . GLN A 1 97 ? 6.722 5.214 -22.349 1.00 61.31 97 GLN A CA 1
ATOM 780 C C . GLN A 1 97 ? 7.645 4.175 -23.015 1.00 61.31 97 GLN A C 1
ATOM 782 O O . GLN A 1 97 ? 7.282 3.581 -24.024 1.00 61.31 97 GLN A O 1
ATOM 787 N N . ASN A 1 98 ? 8.828 3.950 -22.437 1.00 61.38 98 ASN A N 1
ATOM 788 C CA . ASN A 1 98 ? 9.838 3.010 -22.915 1.00 61.38 98 ASN A CA 1
ATOM 789 C C . ASN A 1 98 ? 9.750 1.613 -22.272 1.00 61.38 98 ASN A C 1
ATOM 791 O O . ASN A 1 98 ? 10.562 0.754 -22.606 1.00 61.38 98 ASN A O 1
ATOM 795 N N . LEU A 1 99 ? 8.835 1.377 -21.324 1.00 68.25 99 LEU A N 1
ATOM 796 C CA . LEU A 1 99 ? 8.646 0.049 -20.739 1.00 68.25 99 LEU A CA 1
ATOM 797 C C . LEU A 1 99 ? 7.672 -0.779 -21.571 1.00 68.25 99 LEU A C 1
ATOM 799 O O . LEU A 1 99 ? 6.603 -0.312 -21.961 1.00 68.25 99 LEU A O 1
ATOM 803 N N . GLU A 1 100 ? 8.018 -2.048 -21.778 1.00 76.19 100 GLU A N 1
ATOM 804 C CA . GLU A 1 100 ? 7.109 -3.010 -22.386 1.00 76.19 100 GLU A CA 1
ATOM 805 C C . GLU A 1 100 ? 5.824 -3.127 -21.553 1.00 76.19 100 GLU A C 1
ATOM 807 O O . GLU A 1 100 ? 5.854 -3.211 -20.320 1.00 76.19 100 GLU A O 1
ATOM 812 N N . VAL A 1 101 ? 4.679 -3.191 -22.237 1.00 75.56 101 VAL A N 1
ATOM 813 C CA . VAL A 1 101 ? 3.351 -3.335 -21.615 1.00 75.56 101 VAL A CA 1
ATOM 814 C C . VAL A 1 101 ? 3.316 -4.509 -20.624 1.00 75.56 101 VAL A C 1
ATOM 816 O O . VAL A 1 101 ? 2.681 -4.412 -19.575 1.00 75.56 101 VAL A O 1
ATOM 819 N N . ALA A 1 102 ? 4.051 -5.592 -20.901 1.00 71.69 102 ALA A N 1
ATOM 820 C CA . ALA A 1 102 ? 4.166 -6.759 -20.026 1.00 71.69 102 ALA A CA 1
ATOM 821 C C . ALA A 1 102 ? 4.794 -6.441 -18.653 1.00 71.69 102 ALA A C 1
ATOM 823 O O . ALA A 1 102 ? 4.332 -6.955 -17.630 1.00 71.69 102 ALA A O 1
ATOM 824 N N . VAL A 1 103 ? 5.799 -5.560 -18.601 1.00 73.94 103 VAL A N 1
ATOM 825 C CA . VAL A 1 103 ? 6.435 -5.119 -17.346 1.00 73.94 103 VAL A CA 1
ATOM 826 C C . VAL A 1 103 ? 5.453 -4.291 -16.528 1.00 73.94 103 VAL A C 1
ATOM 828 O O . VAL A 1 103 ? 5.313 -4.502 -15.323 1.00 73.94 103 VAL A O 1
ATOM 831 N N . ILE A 1 104 ? 4.721 -3.398 -17.199 1.00 75.31 104 ILE A N 1
ATOM 832 C CA . ILE A 1 104 ? 3.691 -2.567 -16.575 1.00 75.31 104 ILE A CA 1
ATOM 833 C C . ILE A 1 104 ? 2.604 -3.466 -15.971 1.00 75.31 104 ILE A C 1
ATOM 835 O O . ILE A 1 104 ? 2.328 -3.367 -14.779 1.00 75.31 104 ILE A O 1
ATOM 839 N N . LEU A 1 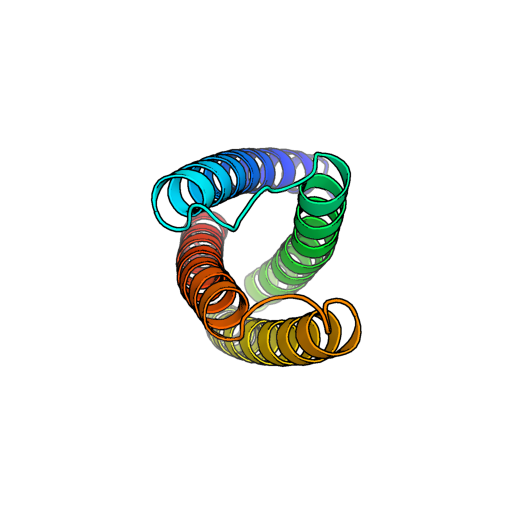105 ? 2.047 -4.407 -16.741 1.00 76.00 105 LEU A N 1
ATOM 840 C CA . LEU A 1 105 ? 1.024 -5.351 -16.267 1.00 76.00 105 LEU A CA 1
ATOM 841 C C . LEU A 1 105 ? 1.507 -6.248 -15.115 1.00 76.00 105 LEU A C 1
ATOM 843 O O . LEU A 1 105 ? 0.736 -6.538 -14.195 1.00 76.00 105 LEU A O 1
ATOM 847 N N . SER A 1 106 ? 2.777 -6.656 -15.123 1.00 75.50 106 SER A N 1
ATOM 848 C CA . SER A 1 106 ? 3.359 -7.473 -14.050 1.00 75.50 106 SER A CA 1
ATOM 849 C C . SER A 1 106 ? 3.531 -6.673 -12.757 1.00 75.50 106 SER A C 1
ATOM 851 O O . SER A 1 106 ? 3.108 -7.125 -11.691 1.00 75.50 106 SER A O 1
ATOM 853 N N . PHE A 1 107 ? 4.071 -5.452 -12.850 1.00 75.62 107 PHE A N 1
ATOM 854 C CA . PHE A 1 107 ? 4.177 -4.530 -11.716 1.00 75.62 107 PHE A CA 1
ATOM 855 C C . PHE A 1 107 ? 2.803 -4.223 -11.120 1.00 75.62 107 PHE A C 1
ATOM 857 O O . PHE A 1 107 ? 2.614 -4.259 -9.905 1.00 75.62 107 PHE A O 1
ATOM 864 N N . LEU A 1 108 ? 1.822 -3.988 -11.986 1.00 76.75 108 LEU A N 1
ATOM 865 C CA . LEU A 1 108 ? 0.442 -3.744 -11.609 1.00 76.75 108 LEU A CA 1
ATOM 866 C C . LEU A 1 108 ? -0.158 -4.926 -10.853 1.00 76.75 108 LEU A C 1
ATOM 868 O O . LEU A 1 108 ? -0.696 -4.734 -9.760 1.00 76.75 108 LEU A O 1
ATOM 872 N N . SER A 1 109 ? -0.060 -6.135 -11.395 1.00 77.38 109 SER A N 1
ATOM 873 C CA . SER A 1 109 ? -0.605 -7.333 -10.751 1.00 77.38 109 SER A CA 1
ATOM 874 C C . SER A 1 109 ? 0.020 -7.539 -9.368 1.00 77.38 109 SER A C 1
ATOM 876 O O . SER A 1 109 ? -0.691 -7.736 -8.382 1.00 77.38 109 SER A O 1
ATOM 878 N N . ALA A 1 110 ? 1.343 -7.382 -9.265 1.00 77.12 110 ALA A N 1
ATOM 879 C CA . ALA A 1 110 ? 2.061 -7.463 -7.997 1.00 77.12 110 ALA A CA 1
ATOM 880 C C . ALA A 1 110 ? 1.601 -6.389 -6.993 1.00 77.12 110 ALA A C 1
ATOM 882 O O . ALA A 1 110 ? 1.360 -6.688 -5.822 1.00 77.12 110 ALA A O 1
ATOM 883 N N . PHE A 1 111 ? 1.412 -5.148 -7.443 1.00 77.75 111 PHE A N 1
ATOM 884 C CA . PHE A 1 111 ? 0.949 -4.042 -6.604 1.00 77.75 111 PHE A CA 1
ATOM 885 C C . PHE A 1 111 ? -0.491 -4.245 -6.105 1.00 77.75 111 PHE A C 1
ATOM 887 O O . PHE A 1 111 ? -0.800 -3.932 -4.952 1.00 77.75 111 PHE A O 1
ATOM 894 N N . MET A 1 112 ? -1.382 -4.799 -6.931 1.00 80.12 112 MET A N 1
ATOM 895 C CA . MET A 1 112 ? -2.753 -5.132 -6.527 1.00 80.12 112 MET A CA 1
ATOM 896 C C . MET A 1 112 ? -2.771 -6.211 -5.433 1.00 80.12 112 MET A C 1
ATOM 898 O O . MET A 1 112 ? -3.520 -6.102 -4.458 1.00 80.12 112 MET A O 1
ATOM 902 N N . VAL A 1 113 ? -1.899 -7.220 -5.538 1.00 83.06 113 VAL A N 1
ATOM 903 C CA . VAL A 1 113 ? -1.734 -8.235 -4.485 1.00 83.06 113 VAL A CA 1
ATOM 904 C C . VAL A 1 113 ? -1.180 -7.598 -3.208 1.00 83.06 113 VAL A C 1
ATOM 906 O O . VAL A 1 113 ? -1.752 -7.790 -2.133 1.00 83.06 113 VAL A O 1
ATOM 909 N N . TYR A 1 114 ? -0.123 -6.785 -3.314 1.00 83.06 114 TYR A N 1
ATOM 910 C CA . TYR A 1 114 ? 0.467 -6.072 -2.178 1.00 83.06 114 TYR A CA 1
ATOM 911 C C . TYR A 1 114 ? -0.568 -5.219 -1.432 1.00 83.06 114 TYR A C 1
ATOM 913 O O . TYR A 1 114 ? -0.738 -5.370 -0.223 1.00 83.06 114 TYR A O 1
ATOM 921 N N . THR A 1 115 ? -1.299 -4.356 -2.145 1.00 81.81 115 THR A N 1
ATOM 922 C CA . THR A 1 115 ? -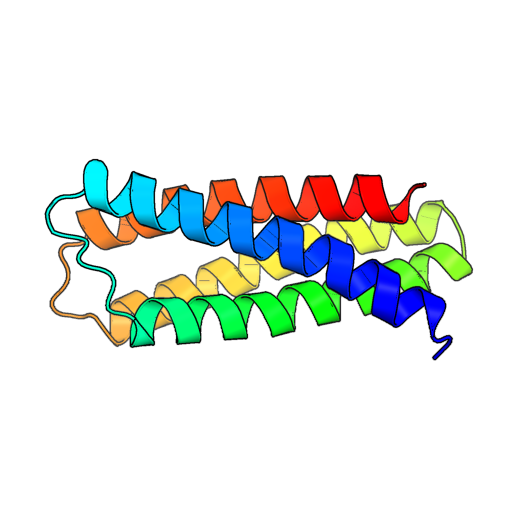2.299 -3.454 -1.546 1.00 81.81 115 THR A CA 1
ATOM 923 C C . THR A 1 115 ? -3.443 -4.207 -0.884 1.00 81.81 115 THR A C 1
ATOM 925 O O . THR A 1 115 ? -3.935 -3.779 0.163 1.00 81.81 115 THR A O 1
ATOM 928 N N . SER A 1 116 ? -3.848 -5.347 -1.446 1.00 82.94 116 SER A N 1
ATOM 929 C CA . SER A 1 116 ? -4.869 -6.216 -0.857 1.00 82.94 116 SER A CA 1
ATOM 930 C C . SER A 1 116 ? -4.394 -6.808 0.473 1.00 82.94 116 SER A C 1
ATOM 932 O O . SER A 1 116 ? -5.103 -6.732 1.479 1.00 82.94 116 SER A O 1
ATOM 934 N N . ILE A 1 117 ? -3.165 -7.334 0.502 1.00 84.94 117 ILE A N 1
ATOM 935 C CA . ILE A 1 117 ? -2.539 -7.897 1.705 1.00 84.94 117 ILE A CA 1
ATOM 936 C C . ILE A 1 117 ? -2.345 -6.812 2.777 1.00 84.94 117 ILE A C 1
ATOM 938 O O . ILE A 1 117 ? -2.743 -6.997 3.928 1.00 84.94 117 ILE A O 1
ATOM 942 N N . GLU A 1 118 ? -1.785 -5.661 2.405 1.00 84.75 118 GLU A N 1
ATOM 943 C CA . GLU A 1 118 ? -1.544 -4.516 3.292 1.00 84.75 118 GLU A CA 1
ATOM 944 C C . GLU A 1 118 ? -2.851 -3.983 3.895 1.00 84.75 118 GLU A C 1
ATOM 946 O O . GLU A 1 118 ? -2.940 -3.758 5.104 1.00 84.75 118 GLU A O 1
ATOM 951 N N . THR A 1 119 ? -3.911 -3.885 3.092 1.00 83.19 119 THR A N 1
ATOM 952 C CA . THR A 1 119 ? -5.236 -3.450 3.552 1.00 83.19 119 THR A CA 1
ATOM 953 C C . THR A 1 119 ? -5.888 -4.469 4.488 1.00 83.19 119 THR A C 1
ATOM 955 O O . THR A 1 119 ? -6.486 -4.086 5.497 1.00 83.19 119 THR A O 1
ATOM 958 N N . TYR A 1 120 ? -5.730 -5.767 4.221 1.00 85.31 120 TYR A N 1
ATOM 959 C CA . TYR A 1 120 ? -6.182 -6.820 5.130 1.00 85.31 120 TYR A CA 1
ATOM 960 C C . TYR A 1 120 ? -5.443 -6.777 6.477 1.00 85.31 120 TYR A C 1
ATOM 962 O O . TYR A 1 120 ? -6.071 -6.844 7.540 1.00 85.31 120 TYR A O 1
ATOM 970 N N . TYR A 1 121 ? -4.117 -6.610 6.463 1.00 83.69 121 TYR A N 1
ATOM 971 C CA . TYR A 1 121 ? -3.343 -6.458 7.695 1.00 83.69 121 TYR A CA 1
ATOM 972 C C . TYR A 1 121 ? -3.728 -5.194 8.459 1.00 83.69 121 TYR A C 1
ATOM 974 O O . TYR A 1 121 ? -3.860 -5.261 9.680 1.00 83.69 121 TYR A O 1
ATOM 982 N N . LEU A 1 122 ? -3.983 -4.080 7.766 1.00 83.88 122 LEU A N 1
ATOM 983 C CA . LEU A 1 122 ? -4.460 -2.840 8.375 1.00 83.88 122 LEU A CA 1
ATOM 984 C C . LEU A 1 122 ? -5.797 -3.052 9.094 1.00 83.88 122 LEU A C 1
ATOM 986 O O . LEU A 1 122 ? -5.949 -2.640 10.243 1.00 83.88 122 LEU A O 1
ATOM 990 N N . TYR A 1 123 ? -6.742 -3.755 8.463 1.00 84.88 123 TYR A N 1
ATOM 991 C CA . TYR A 1 123 ? -8.014 -4.117 9.091 1.00 84.88 123 TYR A CA 1
ATOM 992 C C . TYR A 1 123 ? -7.812 -4.953 10.351 1.00 84.88 123 TYR A C 1
ATOM 994 O O . TYR A 1 123 ? -8.337 -4.618 11.411 1.00 84.88 123 TYR A O 1
ATOM 1002 N N . LYS A 1 124 ? -7.028 -6.034 10.257 1.00 82.31 124 LYS A N 1
ATOM 1003 C CA . LYS A 1 124 ? -6.767 -6.927 11.393 1.00 82.31 124 LYS A CA 1
ATOM 1004 C C . LYS A 1 124 ? -6.046 -6.199 12.527 1.00 82.31 124 LYS A C 1
ATOM 1006 O O . LYS A 1 124 ? -6.324 -6.470 13.692 1.00 82.31 124 LYS A O 1
ATOM 1011 N N . PHE A 1 125 ? -5.135 -5.292 12.190 1.00 81.31 125 PHE A N 1
ATOM 1012 C CA . PHE A 1 125 ? -4.395 -4.474 13.143 1.00 81.31 125 PHE A CA 1
ATOM 1013 C C . PHE A 1 125 ? -5.310 -3.485 13.867 1.00 81.31 125 PHE A C 1
ATOM 1015 O O . PHE A 1 125 ? -5.251 -3.387 15.086 1.00 81.31 125 PHE A O 1
ATOM 1022 N N . LEU A 1 126 ? -6.190 -2.805 13.129 1.00 81.94 126 LEU A N 1
ATOM 1023 C CA . LEU A 1 126 ? -7.125 -1.834 13.689 1.00 81.94 126 LEU A CA 1
ATOM 1024 C C . LEU A 1 126 ? -8.324 -2.472 14.389 1.00 81.94 126 LEU A C 1
ATOM 1026 O O . LEU A 1 126 ? -8.917 -1.816 15.232 1.00 81.94 126 LEU A O 1
ATOM 1030 N N . LYS A 1 127 ? -8.719 -3.706 14.060 1.00 75.69 127 LYS A N 1
ATOM 1031 C CA . LYS A 1 127 ? -9.833 -4.399 14.730 1.00 75.69 127 LYS A CA 1
ATOM 1032 C C . LYS A 1 127 ? -9.468 -4.880 16.138 1.00 75.69 127 LYS A C 1
ATOM 1034 O O . LYS A 1 127 ? -10.353 -4.920 16.988 1.00 75.69 127 LYS A O 1
ATOM 1039 N N . LYS A 1 128 ? -8.202 -5.245 16.362 1.00 66.75 128 LYS A N 1
ATOM 1040 C CA . LYS A 1 128 ? -7.664 -5.528 17.702 1.00 66.75 128 LYS A CA 1
ATOM 1041 C C . LYS A 1 128 ? -7.732 -4.285 18.591 1.00 66.75 128 LYS A C 1
ATOM 1043 O O . LYS A 1 128 ? -7.850 -4.476 19.813 1.00 66.75 128 LYS A O 1
#

Foldseek 3Di:
DDPVLVVLLVVLLVVLLVLLVVLLVVLCVVPVPSDQDPVNSVVVSVVVSVLSVVLLVQLLVQVVPDPVSNVVSLVVSLVVVVVVLVVVLVVCCVVPVVDDPVSSVSVSVSVNVSVVVSSVVSCVSSVD

Sequence (128 aa):
MSQQYITSFIKFFGGSLVLLLVFFLLLSLTVPQFAPSPLMFASVALFFFVISWSSYLYLTNAKKKDSNSFVRSFIGTIALKFVLYLVTLLFLVFVLQNLEVAVILSFLSAFMVYTSIETYYLYKFLKK

Radius of gyration: 15.76 Å; chains: 1; bounding box: 37×26×44 Å

pLDDT: mean 80.76, std 6.38, range [60.84, 89.75]

Secondar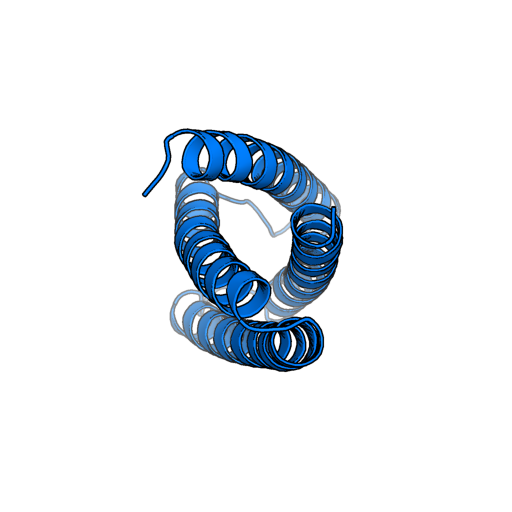y structure (DSSP, 8-state):
--HHHHHHHHHHHHHHHHHHHHHHHHHHHH-TT----HHHHHHHHHHHHHHHHHHHHHHHHHHHH-HHHHHHHHHHHHHHHHHHHHHHHHHHHHH-TTS-HHHHHHHHHHHHHHHHHHHHHHHHHHH-